Protein AF-A0A1B1UD57-F1 (afdb_monomer_lite)

Secondary structure (DSSP, 8-state):
-PPP--TT--SB-TTSPBPHHHHHHHHHHHHH----EE-SSPPPTTEEEEEETTTTEEEEEE-

pLDDT: mean 87.5, std 9.9, range [61.38, 97.19]

Structure (mmCIF, N/CA/C/O backbone):
data_AF-A0A1B1UD57-F1
#
_entry.id   AF-A0A1B1UD57-F1
#
loop_
_atom_site.group_PDB
_atom_site.id
_atom_site.type_symbol
_atom_site.label_atom_id
_atom_site.label_alt_id
_atom_site.label_comp_id
_atom_site.label_asym_id
_atom_site.label_entity_id
_atom_site.label_seq_id
_atom_site.pdbx_PDB_ins_code
_atom_site.Cartn_x
_atom_site.Cartn_y
_atom_site.Cartn_z
_atom_s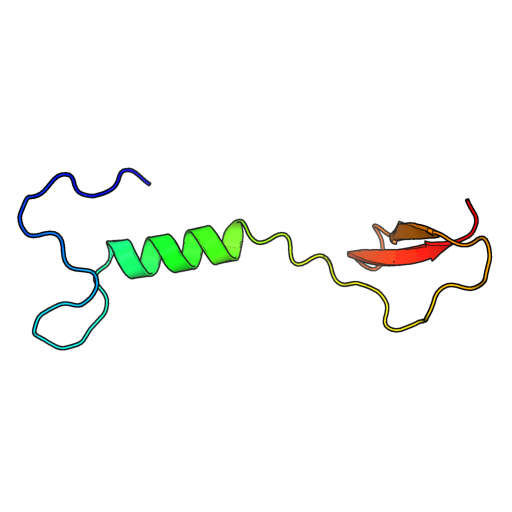ite.occupancy
_atom_site.B_iso_or_equiv
_atom_site.auth_seq_id
_atom_site.auth_comp_id
_atom_site.auth_asym_id
_atom_site.auth_atom_id
_atom_site.pdbx_PDB_model_num
ATOM 1 N N . MET A 1 1 ? -18.857 0.358 3.920 1.00 61.38 1 MET A N 1
ATOM 2 C CA . MET A 1 1 ? -19.749 -0.006 5.046 1.00 61.38 1 MET A CA 1
ATOM 3 C C . MET A 1 1 ? -20.512 1.229 5.489 1.00 61.38 1 MET A C 1
ATOM 5 O O . MET A 1 1 ? -19.958 2.322 5.416 1.00 61.38 1 MET A O 1
ATOM 9 N N . LYS A 1 2 ? -21.780 1.099 5.889 1.00 64.38 2 LYS A N 1
ATOM 10 C CA . LYS A 1 2 ? -22.529 2.234 6.444 1.00 64.38 2 LYS A CA 1
ATOM 11 C C . LYS A 1 2 ? -22.117 2.378 7.907 1.00 64.38 2 LYS A C 1
ATOM 13 O O . LYS A 1 2 ? -22.239 1.413 8.653 1.00 64.38 2 LYS A O 1
ATOM 18 N N . LYS A 1 3 ? -21.596 3.545 8.295 1.00 65.88 3 LYS A N 1
ATOM 19 C CA . LYS A 1 3 ? -21.298 3.831 9.705 1.00 65.88 3 LYS A CA 1
ATOM 20 C C . LYS A 1 3 ? -22.550 3.582 10.564 1.00 65.88 3 LYS A C 1
ATOM 22 O O . LYS A 1 3 ? -23.644 3.925 10.093 1.00 65.88 3 LYS A O 1
ATOM 27 N N . PRO A 1 4 ? -22.425 3.047 11.791 1.00 64.69 4 PRO A N 1
ATOM 28 C CA . PRO A 1 4 ? -23.528 3.071 12.741 1.00 64.69 4 PRO A CA 1
ATOM 29 C C . PRO A 1 4 ? -23.946 4.532 12.939 1.00 64.69 4 PRO A C 1
ATOM 31 O O . PRO A 1 4 ? -23.094 5.403 13.118 1.00 64.69 4 PRO A O 1
ATOM 34 N N . VAL A 1 5 ? -25.241 4.827 12.825 1.00 64.56 5 VAL A N 1
ATOM 35 C CA . VAL A 1 5 ? -25.786 6.192 13.000 1.00 64.56 5 VAL A CA 1
ATOM 36 C C . VAL A 1 5 ? -26.201 6.411 14.462 1.00 64.56 5 VAL A C 1
ATOM 38 O O . VAL A 1 5 ? -27.043 7.250 14.764 1.00 64.56 5 VAL A O 1
ATOM 41 N N . GLU A 1 6 ? -25.642 5.620 15.373 1.00 67.69 6 GLU A N 1
ATOM 42 C CA . GLU A 1 6 ? -26.101 5.538 16.754 1.00 67.69 6 GLU A CA 1
ATOM 43 C C . GLU A 1 6 ? -25.368 6.571 17.636 1.00 67.69 6 GLU A C 1
ATOM 45 O O . GLU A 1 6 ? -24.165 6.792 17.448 1.00 67.69 6 GLU A O 1
ATOM 50 N N . PRO A 1 7 ? -26.073 7.250 18.566 1.00 71.56 7 PRO A N 1
ATOM 51 C CA . PRO A 1 7 ? -25.504 8.295 19.428 1.00 71.56 7 PRO A CA 1
ATOM 52 C C . PRO A 1 7 ? -24.336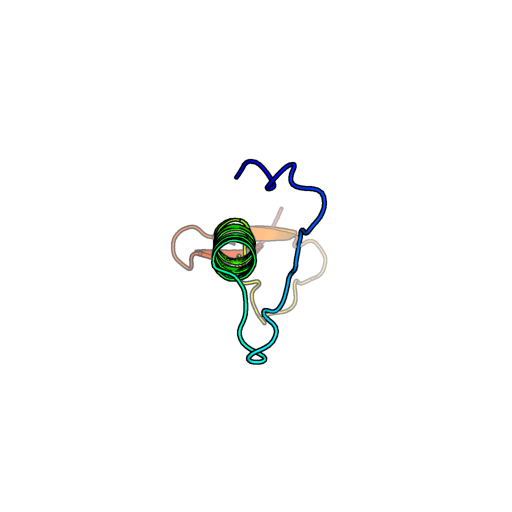 7.840 20.319 1.00 71.56 7 PRO A C 1
ATOM 54 O O . PRO A 1 7 ? -23.564 8.669 20.791 1.00 71.56 7 PRO A O 1
ATOM 57 N N . ASP A 1 8 ? -24.213 6.539 20.556 1.00 79.00 8 ASP A N 1
ATOM 58 C CA . ASP A 1 8 ? -23.254 5.865 21.432 1.00 79.00 8 ASP A CA 1
ATOM 59 C C . ASP A 1 8 ? -22.138 5.152 20.655 1.00 79.00 8 ASP A C 1
ATOM 61 O O . ASP A 1 8 ? -21.510 4.218 21.152 1.00 79.00 8 ASP A O 1
ATOM 65 N N . PHE A 1 9 ? -21.857 5.606 19.433 1.00 83.69 9 PHE A N 1
ATOM 66 C CA . PHE A 1 9 ? -20.770 5.071 18.629 1.00 83.69 9 PHE A CA 1
ATOM 67 C C . PHE A 1 9 ? -19.434 5.030 19.396 1.00 83.69 9 PHE A C 1
ATOM 69 O O . PHE A 1 9 ? -18.935 6.043 19.893 1.00 83.69 9 PHE A O 1
ATOM 76 N N . GLN A 1 10 ? -18.813 3.849 19.419 1.00 86.31 10 GLN A N 1
ATOM 77 C CA . GLN A 1 10 ? -17.512 3.611 20.036 1.00 86.31 10 GLN A CA 1
ATOM 78 C C . GLN A 1 10 ? -16.586 2.850 19.079 1.00 86.31 10 GLN A C 1
ATOM 80 O O . GLN A 1 10 ? -16.969 1.866 18.445 1.00 86.31 10 GLN A O 1
ATOM 85 N N . TRP A 1 11 ? -15.327 3.282 18.994 1.00 88.75 11 TRP A N 1
ATOM 86 C CA . TRP A 1 11 ? -14.276 2.551 18.271 1.00 88.75 11 TRP A CA 1
ATOM 87 C C . TRP A 1 11 ? -13.769 1.346 19.066 1.00 88.75 11 TRP A C 1
ATOM 89 O O . TRP A 1 11 ? -13.486 0.283 18.511 1.00 88.75 11 TRP A O 1
ATOM 99 N N . ILE A 1 12 ? -13.676 1.533 20.381 1.00 93.19 12 ILE A N 1
ATOM 100 C CA . ILE A 1 12 ? -13.184 0.575 21.361 1.00 93.19 12 ILE A CA 1
ATOM 101 C C . ILE A 1 12 ? -14.277 0.405 22.411 1.00 93.19 12 ILE A C 1
ATOM 103 O O . ILE A 1 12 ? -14.816 1.390 22.911 1.00 93.19 12 ILE A O 1
ATOM 107 N N . ARG A 1 13 ? -14.608 -0.843 22.725 1.00 89.94 13 ARG A N 1
ATOM 108 C CA . ARG A 1 13 ? -15.575 -1.193 23.765 1.00 89.94 13 ARG A CA 1
ATOM 109 C C . ARG A 1 13 ? -14.996 -0.916 25.161 1.00 89.94 13 ARG A C 1
ATOM 111 O O . ARG A 1 13 ? -13.776 -0.867 25.314 1.00 89.94 13 ARG A O 1
ATOM 118 N N . PRO A 1 14 ? -15.832 -0.830 26.210 1.00 93.62 14 PRO A N 1
ATOM 119 C CA . PRO A 1 14 ? -15.360 -0.670 27.590 1.00 93.62 14 PRO A CA 1
ATOM 120 C C . PRO A 1 14 ? -14.404 -1.775 28.075 1.00 93.62 14 PRO A C 1
ATOM 122 O O . PRO A 1 14 ? -13.645 -1.561 29.012 1.00 93.62 14 PRO A O 1
ATOM 125 N N . ASP A 1 15 ? -14.412 -2.945 27.428 1.00 93.75 15 ASP A N 1
ATOM 126 C CA . ASP A 1 15 ? -13.487 -4.059 27.682 1.00 93.75 15 ASP A CA 1
ATOM 127 C C . ASP A 1 15 ? -12.100 -3.881 27.021 1.00 93.75 15 ASP A C 1
ATOM 129 O O . ASP A 1 15 ? -11.259 -4.779 27.089 1.00 93.75 15 ASP A O 1
ATOM 133 N N . GLY A 1 16 ? -11.861 -2.745 26.356 1.00 94.50 16 GLY A N 1
ATOM 134 C CA . GLY A 1 16 ? -10.613 -2.413 25.669 1.00 94.50 16 GLY A CA 1
ATOM 135 C C . GLY A 1 16 ? -10.463 -3.028 24.276 1.00 94.50 16 GLY A C 1
ATOM 136 O O . GLY A 1 16 ? -9.451 -2.789 23.614 1.00 94.50 16 GLY A O 1
ATOM 137 N N . LYS A 1 17 ? -11.438 -3.804 23.787 1.00 93.88 17 LYS A N 1
ATOM 138 C CA . LYS A 1 17 ? -11.358 -4.445 22.468 1.00 93.88 17 LYS A CA 1
ATOM 139 C C . LYS A 1 17 ? -11.988 -3.575 21.376 1.00 93.88 17 LYS A C 1
ATOM 141 O O . LYS A 1 17 ? -13.023 -2.948 21.616 1.00 93.88 17 LYS A O 1
ATOM 146 N N . PRO A 1 18 ? -11.452 -3.601 20.142 1.00 94.19 18 PRO A N 1
ATOM 147 C CA . PRO A 1 18 ? -12.115 -3.029 18.974 1.00 94.19 18 PRO A CA 1
ATOM 148 C C . PRO A 1 18 ? -13.573 -3.475 18.839 1.00 94.19 18 PRO A C 1
ATOM 150 O O . PRO A 1 18 ? -13.922 -4.627 19.142 1.00 94.19 18 PRO A O 1
ATOM 153 N N . THR A 1 19 ? -14.424 -2.566 18.368 1.00 91.69 19 THR A N 1
ATOM 154 C CA . THR A 1 19 ? -15.753 -2.929 17.872 1.00 91.69 19 THR A CA 1
ATOM 155 C C . THR A 1 19 ? -15.649 -3.656 16.535 1.00 91.69 19 THR A C 1
ATOM 157 O O . THR A 1 19 ? -14.670 -3.509 15.803 1.00 91.69 19 THR A O 1
ATOM 160 N N . GLN A 1 20 ? -16.685 -4.425 16.194 1.00 89.50 20 GLN A N 1
ATOM 161 C CA . GLN A 1 20 ? -16.767 -5.116 14.905 1.00 89.50 20 GLN A CA 1
ATOM 162 C C . GLN A 1 20 ? -16.649 -4.135 13.729 1.00 89.50 20 GLN A C 1
ATOM 164 O O . GLN A 1 20 ? -15.906 -4.386 12.788 1.00 89.50 20 GLN A O 1
ATOM 169 N N . TYR A 1 21 ? -17.295 -2.970 13.832 1.00 87.88 21 TYR A N 1
ATOM 170 C CA . TYR A 1 21 ? -17.179 -1.912 12.830 1.00 87.88 21 TYR A CA 1
ATOM 171 C C . TYR A 1 21 ? -15.734 -1.436 12.641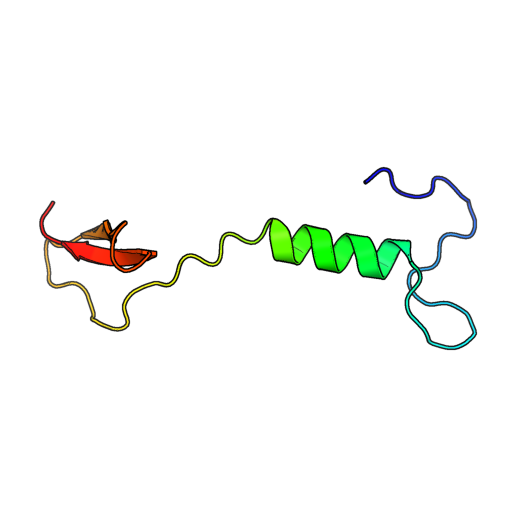 1.00 87.88 21 TYR A C 1
ATOM 173 O O . TYR A 1 21 ? -15.301 -1.221 11.512 1.00 87.88 21 TYR A O 1
ATOM 181 N N . PHE A 1 22 ? -14.970 -1.280 13.729 1.00 90.38 22 PHE A N 1
ATOM 182 C CA . PHE A 1 22 ? -13.575 -0.865 13.623 1.00 90.38 22 PHE A CA 1
ATOM 183 C C . PHE A 1 22 ? -12.708 -1.941 12.953 1.00 90.38 22 PHE A C 1
ATOM 185 O O . PHE A 1 22 ? -11.886 -1.611 12.100 1.00 90.38 22 PHE A O 1
ATOM 192 N N . LEU A 1 23 ? -12.935 -3.221 13.271 1.00 91.88 23 LEU A N 1
ATOM 193 C CA . LEU A 1 23 ? -12.254 -4.342 12.610 1.00 91.88 23 LEU A CA 1
ATOM 194 C C . LEU A 1 23 ? -12.542 -4.368 11.104 1.00 91.88 23 LEU A C 1
ATOM 196 O O . LEU A 1 23 ? -11.620 -4.452 10.296 1.00 91.88 23 LEU A O 1
ATOM 200 N N . GLU A 1 24 ? -13.813 -4.241 10.731 1.00 91.19 24 GLU A N 1
ATOM 201 C CA . GLU A 1 24 ? -14.246 -4.231 9.335 1.00 91.19 24 GLU A CA 1
ATOM 202 C C . GLU A 1 24 ? -13.711 -3.018 8.573 1.00 91.19 24 GLU A C 1
ATOM 204 O O . GLU A 1 24 ? -13.249 -3.166 7.444 1.00 91.19 24 GLU A O 1
ATOM 209 N N . LEU A 1 25 ? -13.702 -1.834 9.194 1.00 89.06 25 LEU A N 1
ATOM 210 C CA . LEU A 1 25 ? -13.107 -0.636 8.608 1.00 89.06 25 LEU A CA 1
ATOM 211 C C . LEU A 1 25 ? -11.619 -0.841 8.314 1.00 89.06 25 LEU A C 1
ATOM 213 O O . LEU A 1 25 ? -11.179 -0.53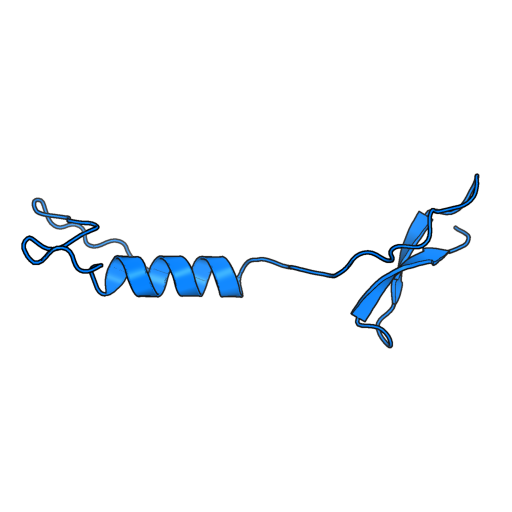7 7.210 1.00 89.06 25 LEU A O 1
ATOM 217 N N . ILE A 1 26 ? -10.843 -1.354 9.274 1.00 90.25 26 ILE A N 1
ATOM 218 C CA . ILE A 1 26 ? -9.409 -1.606 9.068 1.00 90.25 26 ILE A CA 1
ATOM 219 C C . ILE A 1 26 ? -9.206 -2.623 7.944 1.00 90.25 26 ILE A C 1
ATOM 221 O O . ILE A 1 26 ? -8.333 -2.438 7.097 1.00 90.25 26 ILE A O 1
ATOM 225 N N . GLN A 1 27 ? -10.017 -3.678 7.905 1.00 90.81 27 GLN A N 1
ATOM 226 C CA . GLN A 1 27 ? -9.923 -4.701 6.870 1.00 90.81 27 GLN A CA 1
ATOM 227 C C . GLN A 1 27 ? -10.295 -4.160 5.482 1.00 90.81 27 GLN A C 1
ATOM 229 O O . GLN A 1 27 ? -9.608 -4.464 4.510 1.00 90.81 27 GLN A O 1
ATOM 234 N N . ASP A 1 28 ? -11.322 -3.314 5.384 1.00 90.06 28 ASP A N 1
ATOM 235 C CA . ASP A 1 28 ? -11.712 -2.616 4.154 1.00 90.06 28 ASP A CA 1
ATOM 236 C C . ASP A 1 28 ? -10.629 -1.625 3.710 1.00 90.06 28 ASP A C 1
ATOM 238 O O . ASP A 1 28 ? -10.260 -1.598 2.541 1.00 90.06 28 ASP A O 1
ATOM 242 N N . MET A 1 29 ? -10.047 -0.857 4.636 1.00 88.38 29 MET A N 1
ATOM 243 C CA . MET A 1 29 ? -8.909 0.019 4.345 1.00 88.38 29 MET A CA 1
ATOM 244 C C . MET A 1 29 ? -7.710 -0.778 3.828 1.00 88.38 29 MET A C 1
ATOM 246 O O . MET A 1 29 ? -7.110 -0.390 2.829 1.00 88.38 29 MET A O 1
ATOM 250 N N . HIS A 1 30 ? -7.385 -1.905 4.460 1.00 87.44 30 HIS A N 1
ATOM 251 C CA . HIS A 1 30 ? -6.316 -2.791 4.010 1.00 87.44 30 HIS A CA 1
ATOM 252 C C . HIS A 1 30 ? -6.603 -3.352 2.611 1.00 87.44 30 HIS A C 1
ATOM 254 O O . HIS A 1 30 ? -5.748 -3.270 1.738 1.00 87.44 30 HIS A O 1
ATOM 260 N N . ALA A 1 31 ? -7.825 -3.831 2.367 1.00 86.38 31 ALA A N 1
ATOM 261 C CA . ALA A 1 31 ? -8.241 -4.363 1.071 1.00 86.38 31 ALA A CA 1
ATOM 262 C C . ALA A 1 31 ? -8.255 -3.302 -0.044 1.00 86.38 31 ALA A C 1
ATOM 264 O O . ALA A 1 31 ? -7.971 -3.614 -1.198 1.00 86.38 31 ALA A O 1
ATOM 265 N N . ARG A 1 32 ? -8.576 -2.046 0.289 1.00 82.31 32 ARG A N 1
ATOM 266 C CA . ARG A 1 32 ? -8.552 -0.902 -0.640 1.00 82.31 32 ARG A CA 1
ATOM 267 C C . ARG A 1 32 ? -7.166 -0.326 -0.858 1.00 82.31 32 ARG A C 1
ATOM 269 O O . ARG A 1 32 ? -6.972 0.426 -1.813 1.00 82.31 32 ARG A O 1
ATOM 276 N N . THR A 1 33 ? -6.222 -0.604 0.034 1.00 82.75 33 THR A N 1
ATOM 277 C CA . THR A 1 33 ? -4.864 -0.108 -0.139 1.00 82.75 33 THR A CA 1
ATOM 278 C C . THR A 1 33 ? -4.257 -0.848 -1.324 1.00 82.75 33 THR A C 1
ATOM 280 O O . THR A 1 33 ? -3.901 -2.018 -1.230 1.00 82.75 33 THR A O 1
ATOM 283 N N . HIS A 1 34 ? -4.133 -0.157 -2.457 1.00 66.62 34 HIS A N 1
ATOM 284 C CA . HIS A 1 34 ? -3.349 -0.628 -3.593 1.00 66.62 34 HIS A CA 1
ATOM 285 C C . HIS A 1 34 ? -1.862 -0.580 -3.225 1.00 66.62 34 HIS A C 1
ATOM 287 O O . HIS A 1 34 ? -1.138 0.338 -3.602 1.00 66.62 34 HIS A O 1
ATOM 293 N N . 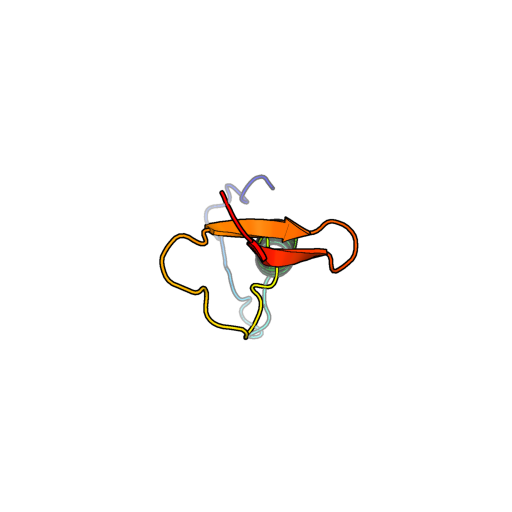THR A 1 35 ? -1.393 -1.570 -2.467 1.00 72.62 35 THR A N 1
ATOM 294 C CA . THR A 1 35 ? 0.032 -1.776 -2.197 1.00 72.62 35 THR A CA 1
ATOM 295 C C . THR A 1 35 ? 0.672 -2.462 -3.400 1.00 72.62 35 THR A C 1
ATOM 297 O O . THR A 1 35 ? 1.066 -3.626 -3.331 1.00 72.62 35 THR A O 1
ATOM 300 N N . MET A 1 36 ? 0.723 -1.777 -4.542 1.00 82.88 36 MET A N 1
ATOM 301 C CA . MET A 1 36 ? 1.582 -2.243 -5.625 1.00 82.88 36 MET A CA 1
ATOM 302 C C . MET A 1 36 ? 3.020 -1.978 -5.203 1.00 82.88 36 MET A C 1
ATOM 304 O O . MET A 1 36 ? 3.385 -0.841 -4.898 1.00 82.88 36 MET A O 1
ATOM 308 N N . SER A 1 37 ? 3.818 -3.038 -5.145 1.00 89.88 37 SER A N 1
ATOM 309 C CA . SER A 1 37 ? 5.238 -2.915 -4.852 1.00 89.88 37 SER A CA 1
ATOM 310 C C . SER A 1 37 ? 5.904 -2.023 -5.900 1.00 89.88 37 SER A C 1
ATOM 312 O O . SER A 1 37 ? 5.497 -1.990 -7.064 1.00 89.88 37 SER A O 1
ATOM 314 N N . VAL A 1 38 ? 6.931 -1.298 -5.481 1.00 93.25 38 VAL A N 1
ATOM 315 C CA . VAL A 1 38 ? 7.830 -0.568 -6.375 1.00 93.25 38 VAL A CA 1
ATOM 316 C C . VAL A 1 38 ? 9.175 -1.273 -6.308 1.00 93.25 38 VAL A C 1
ATOM 318 O O . VAL A 1 38 ? 9.607 -1.678 -5.223 1.00 93.25 38 VAL A O 1
ATOM 321 N N . SER A 1 39 ? 9.814 -1.453 -7.461 1.00 93.81 39 SER A N 1
ATOM 322 C CA . SER A 1 39 ? 11.152 -2.025 -7.542 1.00 93.81 39 SER A CA 1
ATOM 323 C C . SER A 1 39 ? 12.120 -1.254 -6.646 1.00 93.81 39 SER A C 1
ATOM 325 O O . SER A 1 39 ? 12.043 -0.034 -6.518 1.00 93.81 39 SER A O 1
ATOM 327 N N . LYS A 1 40 ? 13.063 -1.977 -6.037 1.00 94.75 40 LYS A N 1
ATOM 328 C CA . LYS A 1 40 ? 14.176 -1.369 -5.293 1.00 94.75 40 LYS A CA 1
ATOM 329 C C . LYS A 1 40 ? 15.277 -0.840 -6.215 1.00 94.75 40 LYS A C 1
ATOM 331 O O . LYS A 1 40 ? 16.189 -0.178 -5.734 1.00 94.75 40 LYS A O 1
ATOM 336 N N . THR A 1 41 ? 15.222 -1.173 -7.503 1.00 95.12 41 THR A N 1
ATOM 337 C CA . THR A 1 41 ? 16.150 -0.657 -8.508 1.00 95.12 41 THR A CA 1
ATOM 338 C C . THR A 1 41 ? 15.779 0.780 -8.840 1.00 95.12 41 THR A C 1
ATOM 340 O O . THR A 1 41 ? 14.640 1.056 -9.215 1.00 95.12 41 THR A O 1
ATOM 343 N N . GLU A 1 42 ? 16.745 1.684 -8.706 1.00 93.75 42 GLU A N 1
ATOM 344 C CA . GLU A 1 42 ? 16.574 3.088 -9.068 1.00 93.75 42 GLU A CA 1
ATOM 345 C C . GLU A 1 42 ? 16.420 3.246 -10.592 1.00 93.75 42 GLU A C 1
ATOM 347 O O . GLU A 1 42 ? 17.154 2.592 -11.338 1.00 93.75 42 GLU A O 1
ATOM 352 N N . PRO A 1 43 ? 15.500 4.104 -11.073 1.00 94.69 43 PRO A N 1
ATOM 353 C CA . PRO A 1 43 ? 15.421 4.448 -12.487 1.00 94.69 43 PRO A CA 1
ATOM 354 C C . PRO A 1 43 ? 16.655 5.223 -12.956 1.00 94.69 43 PRO A C 1
ATOM 356 O O . PRO A 1 43 ? 17.139 6.125 -12.267 1.00 94.69 43 PRO A O 1
ATOM 359 N N . ALA A 1 44 ? 17.127 4.924 -14.162 1.00 95.75 44 ALA A N 1
ATOM 360 C CA . ALA A 1 44 ? 18.111 5.742 -14.854 1.00 95.75 44 ALA A CA 1
ATOM 361 C C . ALA A 1 44 ? 17.472 7.016 -15.438 1.00 95.75 44 ALA A C 1
ATOM 363 O O . ALA A 1 44 ? 16.254 7.132 -15.593 1.00 95.75 44 ALA A O 1
ATOM 364 N N . ASN A 1 45 ? 18.307 7.997 -15.797 1.00 95.56 45 ASN A N 1
ATOM 365 C CA . ASN A 1 45 ? 17.828 9.208 -16.462 1.00 95.56 45 ASN A CA 1
ATOM 366 C C . ASN A 1 45 ? 17.107 8.858 -17.776 1.00 95.56 45 ASN A C 1
ATOM 368 O O . ASN A 1 45 ? 17.697 8.233 -18.656 1.00 95.56 45 ASN A O 1
ATOM 372 N N . GLY A 1 46 ? 15.859 9.308 -17.911 1.00 95.00 46 GLY A N 1
ATOM 373 C CA . GLY A 1 46 ? 14.999 9.009 -19.059 1.00 95.00 46 GLY A CA 1
ATOM 374 C C . GLY A 1 46 ? 14.099 7.780 -18.890 1.00 95.00 46 GLY A C 1
ATOM 375 O O . GLY A 1 46 ? 13.283 7.523 -19.771 1.00 95.00 46 GLY A O 1
ATOM 376 N N . GLU A 1 47 ? 14.198 7.049 -17.777 1.00 97.00 47 GLU A N 1
ATOM 377 C CA . GLU A 1 47 ? 13.277 5.956 -17.452 1.00 97.00 47 GLU A CA 1
ATOM 378 C C . GLU A 1 47 ? 12.069 6.441 -16.640 1.00 97.00 47 GLU A C 1
ATOM 380 O O . GLU A 1 47 ? 12.130 7.417 -15.887 1.00 97.00 47 GLU A O 1
ATOM 385 N N . VAL A 1 48 ? 10.960 5.716 -16.774 1.00 94.50 48 VAL A N 1
ATOM 386 C CA . VAL A 1 48 ? 9.739 5.884 -15.979 1.00 94.50 48 VAL A CA 1
ATOM 387 C C . VAL A 1 48 ? 9.398 4.577 -15.269 1.00 94.50 48 VAL A C 1
ATOM 389 O O . VAL A 1 48 ? 9.869 3.506 -15.643 1.00 94.50 48 VAL A O 1
ATOM 392 N N . LEU A 1 49 ? 8.564 4.650 -14.233 1.00 95.50 49 LEU A N 1
ATOM 393 C CA . LEU A 1 49 ? 8.024 3.454 -13.594 1.00 95.50 49 LEU A CA 1
ATOM 394 C C . LEU A 1 49 ? 6.869 2.888 -14.429 1.00 95.50 49 LEU A C 1
ATOM 396 O O . LEU A 1 49 ? 5.824 3.525 -14.569 1.00 95.50 49 LEU A O 1
ATOM 400 N N . ILE A 1 50 ? 7.040 1.671 -14.937 1.00 95.06 50 ILE A N 1
ATOM 401 C CA . ILE A 1 50 ? 6.054 0.932 -15.729 1.00 95.06 50 ILE A CA 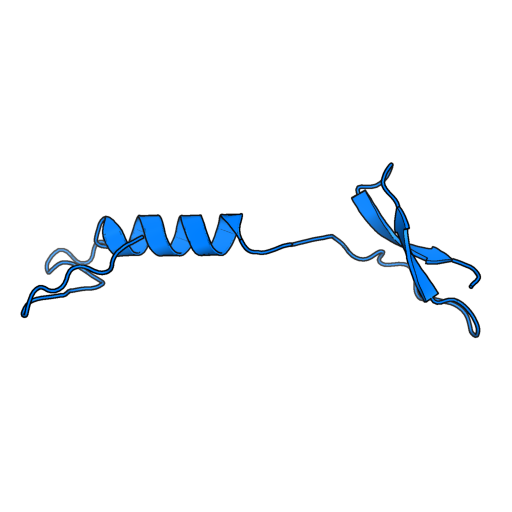1
ATOM 402 C C . ILE A 1 50 ? 5.532 -0.235 -14.892 1.00 95.06 50 ILE A C 1
ATOM 404 O O . ILE A 1 50 ? 6.295 -0.932 -14.225 1.00 95.06 50 ILE A O 1
ATOM 408 N N . TYR A 1 51 ? 4.217 -0.461 -14.905 1.00 93.44 51 TYR A N 1
ATOM 409 C CA . TYR A 1 51 ? 3.639 -1.612 -14.214 1.00 93.44 51 TYR A CA 1
ATOM 410 C C . TYR A 1 51 ? 3.966 -2.911 -14.962 1.00 93.44 51 TYR A C 1
ATOM 412 O O . TYR A 1 51 ? 3.498 -3.122 -16.082 1.00 93.44 51 TYR A O 1
ATOM 420 N N . ASN A 1 52 ? 4.726 -3.803 -14.326 1.00 93.00 52 ASN A N 1
ATOM 421 C CA . ASN A 1 52 ? 5.017 -5.136 -14.836 1.00 93.00 52 ASN A CA 1
ATOM 422 C C . ASN A 1 52 ? 4.007 -6.144 -14.264 1.00 93.00 52 ASN A C 1
ATOM 424 O O . ASN A 1 52 ? 3.990 -6.431 -13.067 1.00 93.00 52 ASN A O 1
ATOM 428 N N . SER A 1 53 ? 3.157 -6.713 -15.124 1.00 92.44 53 SER A N 1
ATOM 429 C CA . SER A 1 53 ? 2.116 -7.672 -14.723 1.00 92.44 53 SER A CA 1
ATOM 430 C C . SER A 1 53 ? 2.655 -9.051 -14.323 1.00 92.44 53 SER A C 1
ATOM 432 O O . SER A 1 53 ? 1.958 -9.799 -13.634 1.00 92.44 53 SER A O 1
ATOM 434 N N . THR A 1 54 ? 3.891 -9.380 -14.712 1.00 93.62 54 THR A N 1
ATOM 435 C CA . THR A 1 54 ? 4.556 -10.645 -14.366 1.00 93.62 54 THR A CA 1
ATOM 436 C C . THR A 1 54 ? 5.057 -10.607 -12.927 1.00 93.62 54 THR A C 1
ATOM 438 O O . THR A 1 54 ? 4.773 -11.508 -12.142 1.00 93.62 54 THR A O 1
ATOM 441 N N . THR A 1 55 ? 5.764 -9.538 -12.561 1.00 92.56 55 THR A N 1
ATOM 442 C CA . THR A 1 55 ? 6.312 -9.328 -11.210 1.00 92.56 55 THR A CA 1
ATOM 443 C C . THR A 1 55 ? 5.337 -8.601 -10.281 1.00 92.56 55 THR A C 1
ATOM 445 O O . THR A 1 55 ? 5.570 -8.532 -9.076 1.00 92.56 55 THR A O 1
ATOM 448 N N . ARG A 1 56 ? 4.212 -8.112 -10.826 1.00 91.62 56 ARG A N 1
ATOM 449 C CA . ARG A 1 56 ? 3.138 -7.386 -10.126 1.00 91.62 56 ARG A CA 1
ATOM 450 C C . ARG A 1 56 ? 3.651 -6.172 -9.351 1.00 91.62 56 ARG A C 1
ATOM 452 O O . ARG A 1 56 ? 3.177 -5.885 -8.252 1.00 91.62 56 ARG A O 1
ATOM 459 N N . GLN A 1 57 ? 4.606 -5.455 -9.933 1.00 93.81 57 GLN A N 1
ATOM 460 C CA . GLN A 1 57 ? 5.214 -4.272 -9.333 1.00 93.81 57 GLN A CA 1
ATOM 461 C C . GLN A 1 57 ? 5.518 -3.211 -10.393 1.00 93.81 57 GLN A C 1
ATOM 463 O O . GLN A 1 57 ? 5.562 -3.499 -11.589 1.00 93.81 57 GLN A O 1
ATOM 468 N N . TYR A 1 58 ? 5.723 -1.977 -9.947 1.00 95.00 58 TYR A N 1
ATOM 469 C CA . TYR A 1 58 ? 6.254 -0.907 -10.784 1.00 95.00 58 TYR A CA 1
ATOM 470 C C . TYR A 1 58 ? 7.774 -1.046 -10.909 1.00 95.00 58 TYR A C 1
ATOM 472 O O . TYR A 1 58 ? 8.470 -1.101 -9.895 1.00 95.00 58 TYR A O 1
ATOM 480 N N . GLU A 1 59 ? 8.292 -1.091 -12.133 1.00 96.12 59 GLU A N 1
ATOM 481 C CA . GLU A 1 59 ? 9.717 -1.269 -12.441 1.00 96.12 59 GLU A CA 1
ATOM 482 C C . GLU A 1 59 ? 10.203 -0.160 -13.382 1.00 96.12 59 GLU A C 1
ATOM 484 O O . GLU A 1 59 ? 9.402 0.329 -14.183 1.00 96.12 59 GLU A O 1
ATOM 489 N N . PRO A 1 60 ? 11.480 0.257 -13.311 1.00 97.19 60 PRO A N 1
ATOM 490 C CA . PRO A 1 60 ? 12.041 1.163 -14.305 1.00 97.19 60 PRO A CA 1
ATOM 491 C C . PRO A 1 60 ? 11.950 0.579 -15.718 1.00 97.19 60 PRO A C 1
ATOM 493 O O . PRO A 1 60 ? 12.222 -0.604 -15.930 1.00 97.19 60 PRO A O 1
ATOM 496 N N . GLY A 1 61 ? 11.585 1.414 -16.684 1.00 94.12 61 GLY A N 1
ATOM 497 C CA . GLY A 1 61 ? 11.614 1.078 -18.100 1.00 94.12 61 GLY A CA 1
ATOM 498 C C . GLY A 1 61 ? 11.725 2.322 -18.972 1.00 94.12 61 GLY A C 1
ATOM 499 O O . GLY A 1 61 ? 11.383 3.431 -18.550 1.00 94.12 61 GLY A O 1
ATOM 500 N N . ALA A 1 62 ? 12.219 2.135 -20.194 1.00 86.31 62 ALA A N 1
ATOM 501 C CA . ALA A 1 62 ? 12.281 3.201 -21.184 1.00 86.31 62 ALA A CA 1
ATOM 502 C C . ALA A 1 62 ? 10.862 3.656 -21.561 1.00 86.31 62 ALA A C 1
ATOM 504 O O . ALA A 1 62 ? 9.992 2.819 -21.816 1.00 86.31 62 ALA A O 1
ATOM 505 N N . ASN A 1 63 ? 10.655 4.974 -21.567 1.00 66.69 63 ASN A N 1
ATOM 506 C CA . ASN A 1 63 ? 9.423 5.605 -22.041 1.00 66.69 63 ASN A CA 1
ATOM 507 C C . ASN A 1 63 ? 9.320 5.573 -23.571 1.00 66.69 63 ASN A C 1
ATOM 509 O O . ASN A 1 63 ? 10.367 5.772 -24.230 1.00 66.69 63 ASN A O 1
#

Foldseek 3Di:
DDPPPDPPDDQADPVRHGDPVNVVVVVVVVVPPPPAAEDPDDADPQWDFDQDPVVSHTYTDHD

Organism: NCBI:txid1274631

Radius of gyration: 20.15 Å; chains: 1; bounding box: 44×20×50 Å

Sequence (63 aa):
MKKPVEPDFQWIRPDGKPTQYFLELIQDMHARTHTMSVSKTEPANGEVLIYNSTTRQYEPGAN